Protein AF-A0A2V8RTP4-F1 (afdb_monomer_lite)

pLDDT: mean 78.24, std 16.27, range [27.94, 97.5]

Secondary structure (DSSP, 8-state):
--HHHHHHHHHHHHHHHH-----PPP--EEEEEESS--HHHHHHHHHHHHHHTTT-TTPEEEEEEE--TT-THHHHHHHHHHHHHHHTT-GGGEEEEEPPP-SS-EEEEEEE-TTPPPS-TTPEEE-PPPP-TTS----S---TT----S--HHHHHHHHHTSTT-----------

Sequence (176 aa):
MNLPRIYLIAILLLAFGVGAPGQEPPKAVLVDEFGRIPCEDLLARLDVFVQGFGTFPNDQAIVVTFPEDRDPTAKSRTKFVLSRFESAQIEDRLKLYLGKPNGSLETQFWRLPPGANFPNAEATQWYEPKLDLRKPFVFGYEDENQICPIFVPRKFGELIMNNPGSKAHFVRTSRR

Radius of gyration: 24.32 Å; chains: 1; bounding box: 66×35×83 Å

Structure (mmCIF, N/CA/C/O backbone):
data_AF-A0A2V8RTP4-F1
#
_entry.id   AF-A0A2V8RTP4-F1
#
loop_
_atom_site.group_PDB
_atom_site.id
_atom_site.type_symbol
_atom_site.label_atom_id
_atom_site.label_alt_id
_atom_site.label_comp_id
_atom_site.label_asym_id
_atom_site.label_entity_id
_atom_site.label_seq_id
_atom_site.pdbx_PDB_ins_code
_atom_site.Cartn_x
_atom_site.Cartn_y
_atom_site.Cartn_z
_atom_site.occupancy
_atom_site.B_iso_or_equiv
_atom_site.auth_seq_id
_atom_site.auth_comp_id
_atom_site.auth_asym_id
_atom_site.auth_atom_id
_atom_site.pdbx_PDB_model_num
ATOM 1 N N . MET A 1 1 ? -47.829 -3.556 46.357 1.00 55.28 1 MET A N 1
ATOM 2 C CA . MET A 1 1 ? -46.802 -2.839 45.566 1.00 55.28 1 MET A CA 1
ATOM 3 C C . MET A 1 1 ? -45.437 -3.384 45.948 1.00 55.28 1 MET A C 1
ATOM 5 O O . MET A 1 1 ? -45.026 -3.220 47.087 1.00 55.28 1 MET A O 1
ATOM 9 N N . ASN A 1 2 ? -44.757 -4.075 45.032 1.00 64.88 2 ASN A N 1
ATOM 10 C CA . ASN A 1 2 ? -43.463 -4.715 45.300 1.00 64.88 2 ASN A CA 1
ATOM 11 C C . ASN A 1 2 ? -42.308 -3.712 45.152 1.00 64.88 2 ASN A C 1
ATOM 13 O O . ASN A 1 2 ? -41.372 -3.947 44.392 1.00 64.88 2 ASN A O 1
ATOM 17 N N . LEU A 1 3 ? -42.387 -2.597 45.890 1.00 71.31 3 LEU A N 1
ATOM 18 C CA . LEU A 1 3 ? -41.330 -1.587 46.002 1.00 71.31 3 LEU A CA 1
ATOM 19 C C . LEU A 1 3 ? -39.921 -2.198 46.155 1.00 71.31 3 LEU A C 1
ATOM 21 O O . LEU A 1 3 ? -39.042 -1.814 45.387 1.00 71.31 3 LEU A O 1
ATOM 25 N N . PRO A 1 4 ? -39.685 -3.194 47.040 1.00 78.19 4 PRO A N 1
ATOM 26 C CA . PRO A 1 4 ? -38.338 -3.740 47.227 1.00 78.19 4 PRO A CA 1
ATOM 27 C C . PRO A 1 4 ? -37.784 -4.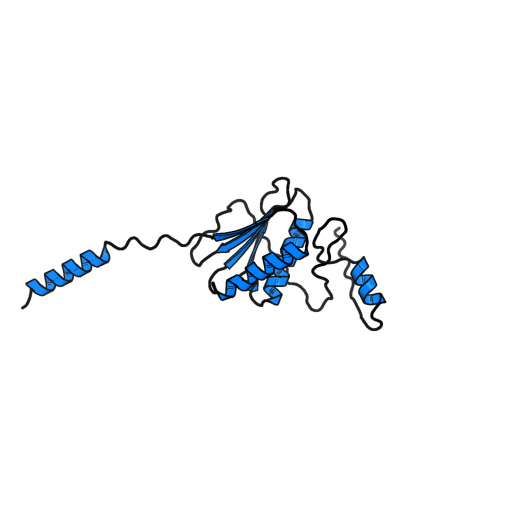454 45.986 1.00 78.19 4 PRO A C 1
ATOM 29 O O . PRO A 1 4 ? -36.577 -4.435 45.765 1.00 78.19 4 PRO A O 1
ATOM 32 N N . ARG A 1 5 ? -38.640 -5.034 45.129 1.00 77.56 5 ARG A N 1
ATOM 33 C CA . ARG A 1 5 ? -38.198 -5.667 43.872 1.00 77.56 5 ARG A CA 1
ATOM 34 C C . ARG A 1 5 ? -37.740 -4.642 42.838 1.00 77.56 5 ARG A C 1
ATOM 36 O O . ARG A 1 5 ? -36.801 -4.916 42.102 1.00 77.56 5 ARG A O 1
ATOM 43 N N . ILE A 1 6 ? -38.380 -3.474 42.792 1.00 82.75 6 ILE A N 1
ATOM 44 C CA . ILE A 1 6 ? -38.046 -2.414 41.831 1.00 82.75 6 ILE A CA 1
ATOM 45 C C . ILE A 1 6 ? -36.665 -1.828 42.150 1.00 82.75 6 ILE A C 1
ATOM 47 O O . ILE A 1 6 ? -35.846 -1.673 41.248 1.00 82.75 6 ILE A O 1
ATOM 51 N N . TYR A 1 7 ? -36.370 -1.592 43.433 1.00 85.69 7 TYR A N 1
ATOM 52 C CA . TYR A 1 7 ? -35.048 -1.126 43.861 1.00 85.69 7 TYR A CA 1
ATOM 53 C C . TYR A 1 7 ? -33.941 -2.137 43.548 1.00 85.69 7 TYR A C 1
ATOM 55 O O . TYR A 1 7 ? -32.876 -1.750 43.079 1.00 85.69 7 TYR A O 1
ATOM 63 N N . LEU A 1 8 ? -34.207 -3.431 43.736 1.00 85.12 8 LEU A N 1
ATOM 64 C CA . LEU A 1 8 ? -33.253 -4.497 43.424 1.00 85.12 8 LEU A CA 1
ATOM 65 C C . LEU A 1 8 ? -32.912 -4.552 41.930 1.00 85.12 8 LEU A C 1
ATOM 67 O O . LEU A 1 8 ? -31.743 -4.665 41.575 1.00 85.12 8 LEU A O 1
ATOM 71 N N . ILE A 1 9 ? -33.913 -4.409 41.058 1.00 84.50 9 ILE A N 1
ATOM 72 C CA . ILE A 1 9 ? -33.714 -4.369 39.602 1.00 84.50 9 ILE A CA 1
ATOM 73 C C . ILE A 1 9 ? -32.937 -3.109 39.193 1.00 84.50 9 ILE A C 1
ATOM 75 O O . ILE A 1 9 ? -32.024 -3.194 38.376 1.00 84.50 9 ILE A O 1
ATOM 79 N N . ALA A 1 10 ? -33.248 -1.952 39.785 1.00 83.81 10 ALA A N 1
ATOM 80 C CA . ALA A 1 10 ? -32.553 -0.699 39.492 1.00 83.81 10 ALA A CA 1
ATOM 81 C C . ALA A 1 10 ? -31.072 -0.737 39.908 1.00 83.81 10 ALA A C 1
ATOM 83 O O . ALA A 1 10 ? -30.211 -0.297 39.150 1.00 83.81 10 ALA A O 1
ATOM 84 N N . ILE A 1 11 ? -30.766 -1.312 41.077 1.00 82.88 11 ILE A N 1
ATOM 85 C CA . ILE A 1 11 ? -29.387 -1.508 41.549 1.00 82.88 11 ILE A CA 1
ATOM 86 C C . ILE A 1 11 ? -28.634 -2.467 40.623 1.00 82.88 11 ILE A C 1
ATOM 88 O O . ILE A 1 11 ? -27.483 -2.205 40.278 1.00 82.88 11 ILE A O 1
ATOM 92 N N . LEU A 1 12 ? -29.287 -3.543 40.173 1.00 79.94 12 LEU A N 1
ATOM 93 C CA . LEU A 1 12 ? -28.685 -4.494 39.241 1.00 79.94 12 LEU A CA 1
ATOM 94 C C . LEU A 1 12 ? -28.348 -3.819 37.900 1.00 79.94 12 LEU A C 1
ATOM 96 O O . LEU A 1 12 ? -27.240 -3.967 37.398 1.00 79.94 12 LEU A O 1
ATOM 100 N N . LEU A 1 13 ? -29.267 -3.022 37.348 1.00 79.94 13 LEU A N 1
ATOM 101 C CA . LEU A 1 13 ? -29.053 -2.290 36.094 1.00 79.94 13 LEU A CA 1
ATOM 102 C C . LEU A 1 13 ? -27.942 -1.236 36.207 1.00 79.94 13 LEU A C 1
ATOM 104 O O . LEU A 1 13 ? -27.147 -1.088 35.282 1.00 79.94 13 LEU A O 1
ATOM 108 N N . LEU A 1 14 ? -27.838 -0.547 37.347 1.00 76.94 14 LEU A N 1
ATOM 109 C CA . LEU A 1 14 ? -26.731 0.373 37.627 1.00 76.94 14 LEU A CA 1
ATOM 110 C C . LEU A 1 14 ? -25.385 -0.360 37.728 1.00 76.94 14 LEU A C 1
ATOM 112 O O . LEU A 1 14 ? -24.390 0.122 37.194 1.00 76.94 14 LEU A O 1
ATOM 116 N N . ALA A 1 15 ? -25.349 -1.544 38.343 1.00 71.19 15 ALA A N 1
ATOM 117 C CA . ALA A 1 15 ? -24.132 -2.349 38.439 1.00 71.19 15 ALA A CA 1
ATOM 118 C C . ALA A 1 15 ? -23.656 -2.871 37.069 1.00 71.19 15 ALA A C 1
ATOM 120 O O . ALA A 1 15 ? -22.454 -2.901 36.811 1.00 71.19 15 ALA A O 1
ATOM 121 N N . PHE A 1 16 ? -24.580 -3.219 36.166 1.00 66.19 16 PHE A N 1
ATOM 122 C CA . PHE A 1 16 ? -24.244 -3.630 34.796 1.00 66.19 16 PHE A CA 1
ATOM 123 C C . PHE A 1 16 ? -23.929 -2.452 33.855 1.00 66.19 16 PHE A C 1
ATOM 125 O O . PHE A 1 16 ? -23.196 -2.637 32.888 1.00 66.19 16 PHE A O 1
ATOM 132 N N . GLY A 1 17 ? -24.440 -1.246 34.129 1.00 62.22 17 GLY A N 1
ATOM 133 C CA . GLY A 1 17 ? -24.231 -0.064 33.282 1.00 62.22 17 GLY A CA 1
ATOM 134 C C . GLY A 1 17 ? -22.905 0.677 33.500 1.00 62.22 17 GLY A C 1
ATOM 135 O O . GLY A 1 17 ? -22.464 1.393 32.607 1.00 62.22 17 GLY A O 1
ATOM 136 N N . VAL A 1 18 ? -22.263 0.519 34.664 1.00 64.69 18 VAL A N 1
ATOM 137 C CA . VAL A 1 18 ? -21.077 1.317 35.055 1.00 64.69 18 VAL A CA 1
ATOM 138 C C . VAL A 1 18 ? -19.755 0.547 34.890 1.00 64.69 18 VAL A C 1
ATOM 140 O O . VAL A 1 18 ? -18.683 1.143 34.910 1.00 64.69 18 VAL A O 1
ATOM 143 N N . GLY A 1 19 ? -19.809 -0.775 34.701 1.00 53.41 19 GLY A N 1
ATOM 144 C CA . GLY A 1 19 ? -18.640 -1.656 34.824 1.00 53.41 19 GLY A CA 1
ATOM 145 C C . GLY A 1 19 ? -18.079 -2.262 33.538 1.00 53.41 19 GLY A C 1
ATOM 146 O O . GLY A 1 19 ? -17.167 -3.075 33.637 1.00 53.41 19 GLY A O 1
ATOM 147 N N . ALA A 1 20 ? -18.592 -1.929 32.352 1.00 59.47 20 ALA A N 1
ATOM 148 C CA . ALA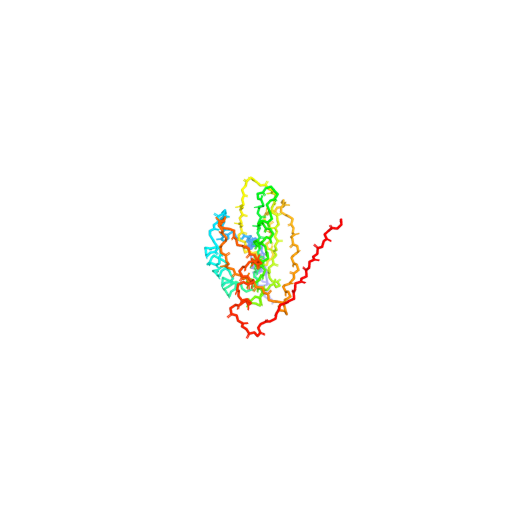 A 1 20 ? -17.981 -2.396 31.109 1.00 59.47 20 ALA A CA 1
ATOM 149 C C . ALA A 1 20 ? -16.847 -1.430 30.722 1.00 59.47 20 ALA A C 1
ATOM 151 O O . ALA A 1 20 ? -17.152 -0.342 30.225 1.00 59.47 20 ALA A O 1
ATOM 152 N N . PRO A 1 21 ? -15.553 -1.763 30.921 1.00 56.84 21 PRO A N 1
ATOM 153 C CA . PRO A 1 21 ? -14.506 -1.058 30.200 1.00 56.84 21 PRO A CA 1
ATOM 154 C C . PRO A 1 21 ? -14.837 -1.214 28.716 1.00 56.84 21 PRO A C 1
ATOM 156 O O . PRO A 1 21 ? -14.872 -2.330 28.193 1.00 56.84 21 PRO A O 1
ATOM 159 N N . GLY A 1 22 ? -15.186 -0.099 28.070 1.00 61.84 22 GLY A N 1
ATOM 160 C CA . GLY A 1 22 ? -15.397 -0.061 26.631 1.00 61.84 22 GLY A CA 1
ATOM 161 C C . GLY A 1 22 ? -14.206 -0.737 25.968 1.00 61.84 22 GLY A C 1
ATOM 162 O O . GLY A 1 22 ? -13.066 -0.468 26.351 1.00 61.84 22 GLY A O 1
ATOM 163 N N . GLN A 1 23 ? -14.489 -1.676 25.061 1.00 68.38 23 GLN A N 1
ATOM 164 C CA . GLN A 1 23 ? -13.473 -2.424 24.324 1.00 68.38 23 GLN A CA 1
ATOM 165 C C . GLN A 1 23 ? -12.351 -1.475 23.894 1.00 68.38 23 GLN A C 1
ATOM 167 O O . GLN A 1 23 ? -12.642 -0.379 23.406 1.00 68.38 23 GLN A O 1
ATOM 172 N N . GLU A 1 24 ? -11.091 -1.876 24.108 1.00 73.75 24 GLU A N 1
ATOM 173 C CA . GLU A 1 24 ? -9.956 -1.086 23.630 1.00 73.75 24 GLU A CA 1
ATOM 174 C C . GLU A 1 24 ? -10.204 -0.697 22.168 1.00 73.75 24 GLU A C 1
ATOM 176 O O . GLU A 1 24 ? -10.612 -1.557 21.377 1.00 73.75 24 GLU A O 1
ATOM 181 N N . PRO A 1 25 ? -9.997 0.583 21.803 1.00 80.06 25 PRO A N 1
ATOM 182 C CA . PRO A 1 25 ? -10.254 1.017 20.447 1.00 80.06 25 PRO A CA 1
ATOM 183 C C . PRO A 1 25 ? -9.417 0.160 19.493 1.00 80.06 25 PRO A C 1
ATOM 185 O O . PRO A 1 25 ? -8.257 -0.145 19.804 1.00 80.06 25 PRO A O 1
ATOM 188 N N . PRO A 1 26 ? -9.984 -0.245 18.347 1.00 89.31 26 PRO A N 1
ATOM 189 C CA . PRO A 1 26 ? -9.257 -1.049 17.386 1.00 89.31 26 PRO A CA 1
ATOM 190 C C . PRO A 1 26 ? -7.973 -0.327 16.974 1.00 89.31 26 PRO A C 1
ATOM 192 O O . PRO A 1 26 ? -7.947 0.890 16.782 1.00 89.31 26 PRO A O 1
ATOM 195 N N . LYS A 1 27 ? -6.889 -1.091 16.859 1.00 92.50 27 LYS A N 1
ATOM 196 C CA . LYS A 1 27 ? -5.561 -0.580 16.510 1.00 92.50 27 LYS A CA 1
ATOM 197 C C . LYS A 1 27 ? -5.216 -1.014 15.090 1.00 92.50 27 LYS A C 1
ATOM 199 O O . LYS A 1 27 ? -5.616 -2.093 14.652 1.00 92.50 27 LYS A O 1
ATOM 204 N N . ALA A 1 28 ? -4.476 -0.169 14.377 1.00 94.75 28 ALA A N 1
ATOM 205 C CA . ALA A 1 28 ? -3.889 -0.554 13.101 1.00 94.75 28 ALA A CA 1
ATOM 206 C C . ALA A 1 28 ? -2.931 -1.737 13.306 1.00 94.75 28 ALA A C 1
ATOM 208 O O . ALA A 1 28 ? -2.208 -1.790 14.302 1.00 94.75 28 ALA A O 1
ATOM 209 N N . VAL A 1 29 ? -2.921 -2.671 12.359 1.00 95.31 29 VAL A N 1
ATOM 210 C CA . VAL A 1 29 ? -2.096 -3.881 12.411 1.00 95.31 29 VAL A CA 1
ATOM 211 C C . VAL A 1 29 ? -1.058 -3.812 11.301 1.00 95.31 29 VAL A C 1
ATOM 213 O O . VAL A 1 29 ? -1.430 -3.778 10.127 1.00 95.31 29 VAL A O 1
ATOM 216 N N . LEU A 1 30 ? 0.227 -3.802 11.663 1.00 96.12 30 LEU A N 1
ATOM 217 C CA . LEU A 1 30 ? 1.317 -4.003 10.707 1.00 96.12 30 LEU A CA 1
ATOM 218 C C . LEU A 1 30 ? 1.304 -5.475 10.292 1.00 96.12 30 LEU A C 1
ATOM 220 O O . LEU A 1 30 ? 1.480 -6.359 11.128 1.00 96.12 30 LEU A O 1
ATOM 224 N N . VAL A 1 31 ? 1.022 -5.725 9.020 1.00 96.38 31 VAL A N 1
ATOM 225 C CA . VAL A 1 31 ? 0.960 -7.070 8.443 1.00 96.38 31 VAL A CA 1
ATOM 226 C C . VAL A 1 31 ? 2.330 -7.494 7.939 1.00 96.38 31 VAL A C 1
ATOM 228 O O . VAL A 1 31 ? 2.714 -8.642 8.135 1.00 96.38 31 VAL A O 1
ATOM 231 N N . ASP A 1 32 ? 3.052 -6.580 7.294 1.00 96.38 32 ASP A N 1
ATOM 232 C CA . ASP A 1 32 ? 4.362 -6.866 6.718 1.00 96.38 32 ASP A CA 1
ATOM 233 C C . ASP A 1 32 ? 5.205 -5.592 6.586 1.00 96.38 32 ASP A C 1
ATOM 235 O O . ASP A 1 32 ? 4.664 -4.495 6.416 1.00 96.38 32 ASP A O 1
ATOM 239 N N . GLU A 1 33 ? 6.524 -5.755 6.637 1.00 95.25 33 GLU A N 1
ATOM 240 C CA . GLU A 1 33 ? 7.523 -4.711 6.429 1.00 95.25 33 GLU A CA 1
ATOM 241 C C . GLU A 1 33 ? 8.731 -5.286 5.687 1.00 95.25 33 GLU A C 1
ATOM 243 O O . GLU A 1 33 ? 9.284 -6.322 6.061 1.00 95.25 33 GLU A O 1
ATOM 248 N N . PHE A 1 34 ? 9.142 -4.615 4.613 1.00 93.31 34 PHE A N 1
ATOM 249 C CA . PHE A 1 34 ? 10.262 -5.063 3.796 1.00 93.31 34 PHE A CA 1
ATOM 250 C C . PHE A 1 34 ? 10.918 -3.921 3.022 1.00 93.31 34 PHE A C 1
ATOM 252 O O . PHE A 1 34 ? 10.285 -2.927 2.664 1.00 93.31 34 PHE A O 1
ATOM 259 N N . GLY A 1 35 ? 12.203 -4.103 2.721 1.00 90.19 35 GLY A N 1
ATOM 260 C CA . GLY A 1 35 ? 13.010 -3.157 1.960 1.00 90.19 35 GLY A CA 1
ATOM 261 C C . GLY A 1 35 ? 12.921 -3.343 0.436 1.00 90.19 35 GLY A C 1
ATOM 262 O O . GLY A 1 35 ? 11.851 -3.545 -0.165 1.00 90.19 35 GLY A O 1
ATOM 263 N N . ARG A 1 36 ? 14.091 -3.320 -0.211 1.00 86.12 36 ARG A N 1
ATOM 264 C CA . ARG A 1 36 ? 14.259 -3.763 -1.600 1.00 86.12 36 ARG A CA 1
ATOM 265 C C . ARG A 1 36 ? 14.193 -5.296 -1.632 1.00 86.12 36 ARG A C 1
ATOM 267 O O . ARG A 1 36 ? 14.978 -5.967 -0.972 1.00 86.12 36 ARG A O 1
ATOM 274 N N . ILE A 1 37 ? 13.220 -5.822 -2.369 1.00 86.06 37 ILE A N 1
ATOM 275 C CA . ILE A 1 37 ? 12.970 -7.256 -2.553 1.00 86.06 37 ILE A CA 1
ATOM 276 C C . ILE A 1 37 ? 12.734 -7.529 -4.043 1.00 86.06 37 ILE A C 1
ATOM 278 O O . ILE A 1 37 ? 12.274 -6.605 -4.730 1.00 86.06 37 ILE A O 1
ATOM 282 N N . PRO A 1 38 ? 13.004 -8.755 -4.527 1.00 82.50 38 PRO A N 1
ATOM 283 C CA . PRO A 1 38 ? 12.702 -9.159 -5.896 1.00 82.50 38 PRO A CA 1
ATOM 284 C C . PRO A 1 38 ? 11.225 -8.987 -6.246 1.00 82.50 38 PRO A C 1
ATOM 286 O O . PRO A 1 38 ? 10.345 -8.966 -5.376 1.00 82.50 38 PRO A O 1
ATOM 289 N N . CYS A 1 39 ? 10.935 -8.892 -7.543 1.00 77.69 39 CYS A N 1
ATOM 290 C CA . CYS A 1 39 ? 9.571 -8.620 -7.985 1.00 77.69 39 CYS A CA 1
ATOM 291 C C . CYS A 1 39 ? 8.595 -9.766 -7.679 1.00 77.69 39 CYS A C 1
ATOM 293 O O . CYS A 1 39 ? 7.441 -9.523 -7.319 1.00 77.69 39 CYS A O 1
ATOM 295 N N . GLU A 1 40 ? 9.072 -11.007 -7.764 1.00 81.00 40 GLU A N 1
ATOM 296 C CA . GLU A 1 40 ? 8.302 -12.208 -7.424 1.00 81.00 40 GLU A CA 1
ATOM 297 C C . GLU A 1 40 ? 7.915 -12.233 -5.938 1.00 81.00 40 GLU A C 1
ATOM 299 O O . GLU A 1 40 ? 6.762 -12.508 -5.603 1.00 81.00 40 GLU A O 1
ATOM 304 N N . ASP A 1 41 ? 8.832 -11.838 -5.053 1.00 87.38 41 ASP A N 1
ATOM 305 C CA . ASP A 1 41 ? 8.573 -11.748 -3.613 1.00 87.38 41 ASP A CA 1
ATOM 306 C C . ASP A 1 41 ? 7.556 -10.650 -3.292 1.00 87.38 41 ASP A C 1
ATOM 308 O O . ASP A 1 41 ? 6.670 -10.841 -2.456 1.00 87.38 41 ASP A O 1
ATOM 312 N N . LEU A 1 42 ? 7.652 -9.498 -3.968 1.00 86.25 42 LEU A N 1
ATOM 313 C CA . LEU A 1 42 ? 6.666 -8.428 -3.820 1.00 86.25 42 LEU A CA 1
ATOM 314 C C . LEU A 1 42 ? 5.272 -8.905 -4.241 1.00 86.25 42 LEU A C 1
ATOM 316 O O . LEU A 1 42 ? 4.301 -8.634 -3.536 1.00 86.25 42 LEU A O 1
ATOM 320 N N . LEU A 1 43 ? 5.176 -9.615 -5.369 1.00 84.75 43 LEU A N 1
ATOM 321 C CA . LEU A 1 43 ? 3.930 -10.209 -5.854 1.00 84.75 43 LEU A CA 1
ATOM 322 C C . LEU A 1 43 ? 3.353 -11.206 -4.852 1.00 84.75 43 LEU A C 1
ATOM 324 O O . LEU A 1 43 ? 2.185 -11.096 -4.492 1.00 84.75 43 LEU A O 1
ATOM 328 N N . ALA A 1 44 ? 4.173 -12.133 -4.359 1.00 89.31 44 ALA A N 1
ATOM 329 C CA . ALA A 1 44 ? 3.739 -13.137 -3.397 1.00 89.31 44 ALA A CA 1
ATOM 330 C C . ALA A 1 44 ? 3.217 -12.497 -2.099 1.00 89.31 44 ALA A C 1
ATOM 332 O O . ALA A 1 44 ? 2.145 -12.857 -1.610 1.00 89.31 44 ALA A O 1
ATOM 333 N N . ARG A 1 45 ? 3.930 -11.499 -1.562 1.00 93.00 45 ARG A N 1
ATOM 334 C CA . ARG A 1 45 ? 3.511 -10.765 -0.354 1.00 93.00 45 ARG A CA 1
ATOM 335 C C . ARG A 1 45 ? 2.219 -9.985 -0.578 1.00 93.00 45 ARG A C 1
ATOM 337 O O . ARG A 1 45 ? 1.337 -9.989 0.279 1.00 93.00 45 ARG A O 1
ATOM 344 N N . LEU A 1 46 ? 2.089 -9.333 -1.732 1.00 91.75 46 LEU A N 1
ATOM 345 C CA . LEU A 1 46 ? 0.894 -8.575 -2.089 1.00 91.75 46 LEU A CA 1
ATOM 346 C C . LEU A 1 46 ? -0.324 -9.489 -2.280 1.00 91.75 46 LEU A C 1
ATOM 348 O O . LEU A 1 46 ? -1.418 -9.134 -1.848 1.00 91.75 46 LEU A O 1
ATOM 352 N N . ASP A 1 47 ? -0.137 -10.675 -2.857 1.00 92.00 47 ASP A N 1
ATOM 353 C CA . ASP A 1 47 ? -1.182 -11.690 -3.009 1.00 92.00 47 ASP A CA 1
ATOM 354 C C . ASP A 1 47 ? -1.710 -12.160 -1.657 1.00 92.00 47 ASP A C 1
ATOM 356 O O . ASP A 1 47 ? -2.923 -12.159 -1.437 1.00 92.00 47 ASP A O 1
ATOM 360 N N . VAL A 1 48 ? -0.809 -12.493 -0.730 1.00 94.19 48 VAL A N 1
ATOM 361 C CA . VAL A 1 48 ? -1.176 -12.871 0.642 1.00 94.19 48 VAL A CA 1
ATOM 362 C C . VAL A 1 48 ? -1.910 -11.724 1.338 1.00 94.19 48 VAL A C 1
ATOM 364 O O . VAL A 1 48 ? -2.944 -11.940 1.976 1.00 94.19 48 VAL A O 1
ATOM 367 N N . PHE A 1 49 ? -1.421 -10.492 1.182 1.00 96.00 49 PHE A N 1
ATOM 368 C CA . PHE A 1 49 ? -2.040 -9.318 1.787 1.00 96.00 49 PHE A CA 1
ATOM 369 C C . PHE A 1 49 ? -3.461 -9.075 1.258 1.00 96.00 49 PHE A C 1
ATOM 371 O O . PHE A 1 49 ? -4.388 -8.905 2.048 1.00 96.00 49 PHE A O 1
ATOM 378 N N . VAL A 1 50 ? -3.656 -9.131 -0.063 1.00 95.19 50 VAL A N 1
ATOM 379 C CA . VAL A 1 50 ? -4.964 -8.976 -0.719 1.00 95.19 50 VAL A CA 1
ATOM 380 C C . VAL A 1 50 ? -5.933 -10.091 -0.313 1.00 95.19 50 VAL A C 1
ATOM 382 O O . VAL A 1 50 ? -7.083 -9.808 0.021 1.00 95.19 50 VAL A O 1
ATOM 385 N N . GLN A 1 51 ? -5.476 -11.346 -0.267 1.00 93.38 51 GLN A N 1
ATOM 386 C CA . GLN A 1 51 ? -6.301 -12.484 0.162 1.00 93.38 51 GLN A CA 1
ATOM 387 C C . GLN A 1 51 ? -6.781 -12.349 1.615 1.00 93.38 51 GLN A C 1
ATOM 389 O O . GLN A 1 51 ? -7.913 -12.727 1.928 1.00 93.38 51 GLN A O 1
ATOM 394 N N . GLY A 1 52 ? -5.972 -11.747 2.494 1.00 93.50 52 GLY A N 1
ATOM 395 C CA . GLY A 1 52 ? -6.334 -11.504 3.894 1.00 93.50 52 GLY A CA 1
ATOM 396 C C . GLY A 1 52 ? -7.621 -10.688 4.075 1.00 93.50 52 GLY A C 1
ATOM 397 O O . GLY A 1 52 ? -8.322 -10.843 5.078 1.00 93.50 52 GLY A O 1
ATOM 398 N N . PHE A 1 53 ? -7.999 -9.872 3.090 1.00 95.06 53 PHE A N 1
ATOM 399 C CA . PHE A 1 53 ? -9.212 -9.055 3.142 1.00 95.06 53 PHE A CA 1
ATOM 400 C C . PHE A 1 53 ? -10.517 -9.828 2.913 1.00 95.06 53 PHE A C 1
ATOM 402 O O . PHE A 1 53 ? -11.588 -9.257 3.138 1.00 95.06 53 PHE A O 1
ATOM 409 N N . GLY A 1 54 ? -10.443 -11.112 2.540 1.00 92.00 54 GLY A N 1
ATOM 410 C CA . GLY A 1 54 ? -11.579 -12.033 2.623 1.00 92.00 54 GLY A CA 1
ATOM 411 C C . GLY A 1 54 ? -11.956 -12.359 4.073 1.00 92.00 54 GLY A C 1
ATOM 412 O O . GLY A 1 54 ? -13.136 -12.417 4.408 1.00 92.00 54 GLY A O 1
ATOM 413 N N . THR A 1 55 ? -10.961 -12.492 4.956 1.00 94.50 55 THR A N 1
ATOM 414 C CA . THR A 1 55 ? -11.162 -12.743 6.396 1.00 94.50 55 THR A CA 1
ATOM 415 C C . THR A 1 55 ? -11.560 -11.475 7.150 1.00 94.50 55 THR A C 1
ATOM 417 O O . THR A 1 55 ? -12.319 -11.533 8.115 1.00 94.50 55 THR A O 1
ATOM 420 N N . PHE A 1 56 ? -11.066 -10.317 6.707 1.00 94.38 56 PHE A N 1
ATOM 421 C CA . PHE A 1 56 ? -11.313 -9.024 7.346 1.00 94.38 56 PHE A CA 1
ATOM 422 C C . PHE A 1 56 ? -12.051 -8.080 6.389 1.00 94.38 56 PHE A C 1
ATOM 424 O O . PHE A 1 56 ? -11.428 -7.163 5.862 1.00 94.38 56 PHE A O 1
ATOM 431 N N . PRO A 1 57 ? -13.355 -8.277 6.117 1.00 92.75 57 PRO A N 1
ATOM 432 C CA . PRO A 1 57 ? -14.069 -7.598 5.028 1.00 92.75 57 PRO A CA 1
ATOM 433 C C . PRO A 1 57 ? -14.302 -6.095 5.241 1.00 92.75 57 PRO A C 1
ATOM 435 O O . PRO A 1 57 ? -14.518 -5.375 4.272 1.00 92.75 57 PRO A O 1
ATOM 438 N N . ASN A 1 58 ? -14.226 -5.607 6.482 1.00 94.25 58 ASN A N 1
ATOM 439 C CA . ASN A 1 58 ? -14.475 -4.197 6.808 1.00 94.25 58 ASN A CA 1
ATOM 440 C C . ASN A 1 58 ? -13.196 -3.368 6.958 1.00 94.25 58 ASN A C 1
ATOM 442 O O . ASN A 1 58 ? -13.262 -2.156 7.157 1.00 94.25 58 ASN A O 1
ATOM 446 N N . ASP A 1 59 ? -12.034 -4.006 6.874 1.00 96.25 59 ASP A N 1
ATOM 447 C CA . ASP A 1 59 ? -10.769 -3.331 7.110 1.00 96.25 59 ASP A CA 1
ATOM 448 C C . ASP A 1 59 ? -10.303 -2.591 5.856 1.00 96.25 59 ASP A C 1
ATOM 450 O O . ASP A 1 59 ? -10.554 -3.020 4.725 1.00 96.25 59 ASP A O 1
ATOM 454 N N . GLN A 1 60 ? -9.588 -1.489 6.050 1.00 96.81 60 GLN A N 1
ATOM 455 C CA . GLN A 1 60 ? -8.895 -0.794 4.973 1.00 96.81 60 GLN A CA 1
ATOM 456 C C . GLN A 1 60 ? -7.468 -1.325 4.837 1.00 96.81 60 GLN A C 1
ATOM 458 O O . GLN A 1 60 ? -6.806 -1.639 5.829 1.00 96.81 60 GLN A O 1
ATOM 463 N N . ALA A 1 61 ? -6.993 -1.399 3.601 1.00 97.00 61 ALA A N 1
ATOM 464 C CA . ALA A 1 61 ? -5.596 -1.627 3.291 1.00 97.00 61 ALA A CA 1
ATOM 465 C C . ALA A 1 61 ? -4.871 -0.289 3.268 1.00 97.00 61 ALA A C 1
ATOM 467 O O . ALA A 1 61 ? -5.256 0.623 2.537 1.00 97.00 61 ALA A O 1
ATOM 468 N N . ILE A 1 62 ? -3.802 -0.173 4.041 1.00 96.50 62 ILE A N 1
ATOM 469 C CA . ILE A 1 62 ? -2.883 0.950 3.954 1.00 96.50 62 ILE A CA 1
ATOM 470 C C . ILE A 1 62 ? -1.535 0.415 3.498 1.00 96.50 62 ILE A C 1
ATOM 472 O O . ILE A 1 62 ? -0.985 -0.499 4.106 1.00 96.50 62 ILE A O 1
ATOM 476 N N . VAL A 1 63 ? -0.995 0.991 2.429 1.00 95.62 63 VAL A N 1
ATOM 477 C CA . VAL A 1 63 ? 0.364 0.692 1.979 1.00 95.62 63 VAL A CA 1
ATOM 478 C C . VAL A 1 63 ? 1.186 1.960 2.032 1.00 95.62 63 VAL A C 1
ATOM 480 O O . VAL A 1 63 ? 0.839 2.960 1.404 1.00 95.62 63 VAL A O 1
ATOM 483 N N . VAL A 1 64 ? 2.274 1.907 2.793 1.00 94.75 64 VAL A N 1
ATOM 484 C CA . VAL A 1 64 ? 3.228 3.006 2.928 1.00 94.75 64 VAL A CA 1
ATOM 485 C C . VAL A 1 64 ? 4.477 2.628 2.167 1.00 94.75 64 VAL A C 1
ATOM 487 O O . VAL A 1 64 ? 5.041 1.567 2.416 1.00 94.75 64 VAL A O 1
ATOM 490 N N . THR A 1 65 ? 4.923 3.485 1.258 1.00 92.31 65 THR A N 1
ATOM 491 C CA . THR A 1 65 ? 6.209 3.322 0.581 1.00 92.31 65 THR A CA 1
ATOM 492 C C . THR A 1 65 ? 7.126 4.467 0.979 1.00 92.31 65 THR A C 1
ATOM 494 O O . THR A 1 65 ? 6.798 5.635 0.771 1.00 92.31 65 THR A O 1
ATOM 497 N N . PHE A 1 66 ? 8.270 4.132 1.562 1.00 91.25 66 PHE A N 1
ATOM 498 C CA . PHE A 1 66 ? 9.321 5.078 1.909 1.00 91.25 66 PHE A CA 1
ATOM 499 C C . PHE A 1 66 ? 10.306 5.112 0.741 1.00 91.25 66 PHE A C 1
ATOM 501 O O . PHE A 1 66 ? 10.892 4.078 0.419 1.00 91.25 66 PHE A O 1
ATOM 508 N N . PRO A 1 67 ? 10.424 6.240 0.027 1.00 87.69 67 PRO A N 1
ATOM 509 C CA . PRO A 1 67 ? 11.344 6.343 -1.091 1.00 87.69 67 PRO A CA 1
ATOM 510 C C . PRO A 1 67 ? 12.792 6.431 -0.604 1.00 87.69 67 PRO A C 1
ATOM 512 O O . PRO A 1 67 ? 13.100 7.140 0.350 1.00 87.69 67 PRO A O 1
ATOM 515 N N . GLU A 1 68 ? 13.701 5.810 -1.346 1.00 86.25 68 GLU A N 1
ATOM 516 C CA . GLU A 1 68 ? 15.101 6.228 -1.347 1.00 86.25 68 GLU A CA 1
ATOM 517 C C . GLU A 1 68 ? 15.154 7.606 -2.034 1.00 86.25 68 GLU A C 1
ATOM 519 O O . GLU A 1 68 ? 14.757 7.717 -3.185 1.00 86.25 68 GLU A O 1
ATOM 524 N N . ASP A 1 69 ? 15.527 8.680 -1.331 1.00 80.62 69 ASP A N 1
ATOM 525 C CA . ASP A 1 69 ? 15.559 10.083 -1.798 1.00 80.62 69 ASP A CA 1
ATOM 526 C C . ASP A 1 69 ? 14.730 10.427 -3.061 1.00 80.62 69 ASP A C 1
ATOM 528 O O . ASP A 1 69 ? 13.551 10.780 -2.983 1.00 80.62 69 ASP A O 1
ATOM 532 N N . ARG A 1 70 ? 15.364 10.373 -4.245 1.00 67.44 70 ARG A N 1
ATOM 533 C CA . ARG A 1 70 ? 14.802 10.747 -5.558 1.00 67.44 70 ARG A CA 1
ATOM 534 C C . ARG A 1 70 ? 14.414 9.537 -6.416 1.00 67.44 70 ARG A C 1
ATOM 536 O O . ARG A 1 70 ? 14.350 9.655 -7.640 1.00 67.44 70 ARG A O 1
ATOM 543 N N . ASP A 1 71 ? 14.166 8.391 -5.800 1.00 69.38 71 ASP A N 1
ATOM 544 C CA . ASP A 1 71 ? 13.935 7.131 -6.492 1.00 69.38 71 ASP A CA 1
ATOM 545 C C . ASP A 1 71 ? 12.512 7.064 -7.090 1.00 69.38 71 ASP A C 1
ATOM 547 O O . ASP A 1 71 ? 11.511 7.068 -6.358 1.00 69.38 71 ASP A O 1
ATOM 551 N N . PRO A 1 72 ? 12.367 6.983 -8.431 1.00 69.94 72 PRO A N 1
ATOM 552 C CA . PRO A 1 72 ? 11.069 6.765 -9.064 1.00 69.94 72 PRO A CA 1
ATOM 553 C C . PRO A 1 72 ? 10.443 5.407 -8.701 1.00 69.94 72 PRO A C 1
ATOM 555 O O . PRO A 1 72 ? 9.237 5.236 -8.890 1.00 69.94 72 PRO A O 1
ATOM 558 N N . THR A 1 73 ? 11.215 4.462 -8.158 1.00 74.12 73 THR A N 1
ATOM 559 C CA . THR A 1 73 ? 10.768 3.110 -7.793 1.00 74.12 73 THR A CA 1
ATOM 560 C C . THR A 1 73 ? 9.653 3.116 -6.758 1.00 74.12 73 THR A C 1
ATOM 562 O O . THR A 1 73 ? 8.746 2.290 -6.850 1.00 74.12 73 THR A O 1
ATOM 565 N N . ALA A 1 74 ? 9.635 4.082 -5.835 1.00 78.44 74 ALA A N 1
ATOM 566 C CA . ALA A 1 74 ? 8.553 4.196 -4.859 1.00 78.44 74 ALA A CA 1
ATOM 567 C C . ALA A 1 74 ? 7.189 4.404 -5.539 1.00 78.44 74 ALA A C 1
ATOM 569 O O . ALA A 1 74 ? 6.221 3.713 -5.229 1.00 78.44 74 ALA A O 1
ATOM 570 N N . LYS A 1 75 ? 7.137 5.285 -6.548 1.00 76.69 75 LYS A N 1
ATOM 571 C CA . LYS A 1 75 ? 5.935 5.492 -7.376 1.00 76.69 75 LYS A CA 1
ATOM 572 C C . LYS A 1 75 ? 5.634 4.285 -8.253 1.00 76.69 75 LYS A C 1
ATOM 574 O O . LYS A 1 75 ? 4.481 4.021 -8.587 1.00 76.69 75 LYS A O 1
ATOM 579 N N . SER A 1 76 ? 6.673 3.555 -8.659 1.00 76.25 76 SER A N 1
ATOM 580 C CA . SER A 1 76 ? 6.464 2.332 -9.420 1.00 76.25 76 SER A CA 1
ATOM 581 C C . SER A 1 76 ? 5.747 1.266 -8.590 1.00 76.25 76 SER A C 1
ATOM 583 O O . SER A 1 76 ? 4.783 0.649 -9.045 1.00 76.25 76 SER A O 1
ATOM 585 N N . ARG A 1 77 ? 6.169 1.127 -7.331 1.00 81.25 77 ARG A N 1
ATOM 586 C CA . ARG A 1 77 ? 5.603 0.197 -6.356 1.00 81.25 77 ARG A CA 1
ATOM 587 C C . ARG A 1 77 ? 4.156 0.559 -5.996 1.00 81.25 77 ARG A C 1
ATOM 589 O O . ARG A 1 77 ? 3.314 -0.333 -5.975 1.00 81.25 77 ARG A O 1
ATOM 596 N N . THR A 1 78 ? 3.818 1.841 -5.821 1.00 83.81 78 THR A N 1
ATOM 597 C CA . THR A 1 78 ? 2.429 2.262 -5.526 1.00 83.81 78 THR A CA 1
ATOM 598 C C . THR A 1 78 ? 1.443 1.900 -6.638 1.00 83.81 78 THR A C 1
ATOM 600 O O . THR A 1 78 ? 0.346 1.423 -6.351 1.00 83.81 78 THR A O 1
ATOM 603 N N . LYS A 1 79 ? 1.830 2.053 -7.911 1.00 80.00 79 LYS A N 1
ATOM 604 C CA . LYS A 1 79 ? 0.998 1.622 -9.053 1.00 80.00 79 LYS A CA 1
ATOM 605 C C . LYS A 1 79 ? 0.801 0.115 -9.100 1.00 80.00 79 LYS A C 1
ATOM 607 O O . LYS A 1 79 ? -0.272 -0.350 -9.467 1.00 80.00 79 LYS A O 1
ATOM 612 N N . PHE A 1 80 ? 1.839 -0.637 -8.752 1.00 80.38 80 PHE A N 1
ATOM 613 C CA . PHE A 1 80 ? 1.782 -2.092 -8.714 1.00 80.38 80 PHE A 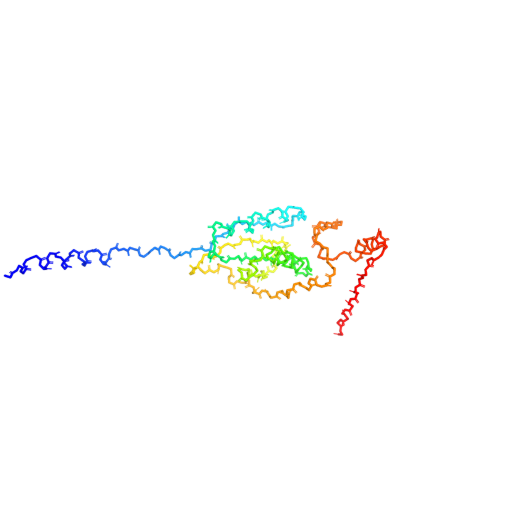CA 1
ATOM 614 C C . PHE A 1 80 ? 0.832 -2.601 -7.626 1.00 80.38 80 PHE A C 1
ATOM 616 O O . PHE A 1 80 ? 0.042 -3.512 -7.842 1.00 80.38 80 PHE A O 1
ATOM 623 N N . VAL A 1 81 ? 0.858 -1.950 -6.463 1.00 89.25 81 VAL A N 1
ATOM 624 C CA . VAL A 1 81 ? -0.094 -2.213 -5.382 1.00 89.25 81 VAL A CA 1
ATOM 625 C C . VAL A 1 81 ? -1.517 -1.912 -5.847 1.00 89.25 81 VAL A C 1
ATOM 627 O O . VAL A 1 81 ? -2.391 -2.765 -5.708 1.00 89.25 81 VAL A O 1
ATOM 630 N N . LEU A 1 82 ? -1.749 -0.740 -6.452 1.00 88.44 82 LEU A N 1
ATOM 631 C CA . LEU A 1 82 ? -3.067 -0.377 -6.976 1.00 88.44 82 LEU A CA 1
ATOM 632 C C . LEU A 1 82 ? -3.591 -1.419 -7.972 1.00 88.44 82 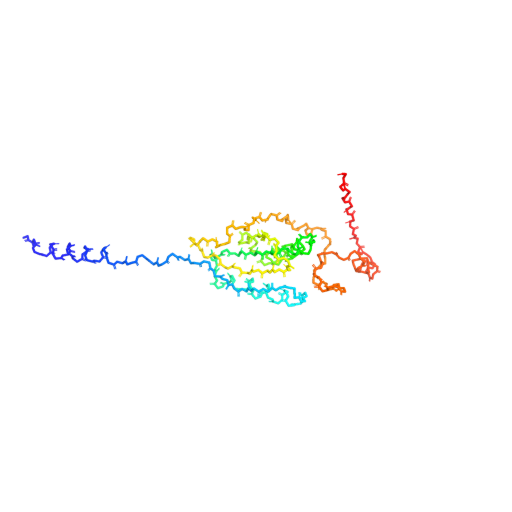LEU A C 1
ATOM 634 O O . LEU A 1 82 ? -4.720 -1.879 -7.826 1.00 88.44 82 LEU A O 1
ATOM 638 N N . SER A 1 83 ? -2.768 -1.837 -8.935 1.00 82.88 83 SER A N 1
ATOM 639 C CA . SER A 1 83 ? -3.193 -2.778 -9.975 1.00 82.88 83 SER A CA 1
ATOM 640 C C . SER A 1 83 ? -3.664 -4.114 -9.418 1.00 82.88 83 SER A C 1
ATOM 642 O O . SER A 1 83 ? -4.611 -4.715 -9.937 1.00 82.88 83 SER A O 1
ATOM 644 N N . ARG A 1 84 ? -3.032 -4.584 -8.339 1.00 86.06 84 ARG A N 1
ATOM 645 C CA . ARG A 1 84 ? -3.422 -5.841 -7.717 1.00 86.06 84 ARG A CA 1
ATOM 646 C C . ARG A 1 84 ? -4.749 -5.729 -6.982 1.00 86.06 84 ARG A C 1
ATOM 648 O O . ARG A 1 84 ? -5.570 -6.637 -7.094 1.00 86.06 84 ARG A O 1
ATOM 655 N N . PHE A 1 85 ? -4.972 -4.613 -6.292 1.00 91.25 85 PHE A N 1
ATOM 656 C CA . PHE A 1 85 ? -6.245 -4.319 -5.637 1.00 91.25 85 PHE A CA 1
ATOM 657 C C . PHE A 1 85 ? -7.385 -4.118 -6.647 1.00 91.25 85 PHE A C 1
ATOM 659 O O . PHE A 1 85 ? -8.477 -4.632 -6.417 1.00 91.25 85 PHE A O 1
ATOM 666 N N . GLU A 1 86 ? -7.126 -3.465 -7.786 1.00 87.56 86 GLU A N 1
ATOM 667 C CA . GLU A 1 86 ? -8.085 -3.348 -8.899 1.00 87.56 86 GLU A CA 1
ATOM 668 C C . GLU A 1 86 ? -8.411 -4.722 -9.500 1.00 87.56 86 GLU A C 1
ATOM 670 O O . GLU A 1 86 ? -9.573 -5.050 -9.730 1.00 87.56 86 GLU A O 1
ATOM 675 N N . SER A 1 87 ? -7.398 -5.571 -9.697 1.00 83.81 87 SER A N 1
ATOM 676 C CA . SER A 1 87 ? -7.591 -6.937 -10.207 1.00 83.81 87 SER A CA 1
ATOM 677 C C . SER A 1 87 ? -8.424 -7.803 -9.256 1.00 83.81 87 SER A C 1
ATOM 679 O O . SER A 1 87 ? -9.119 -8.714 -9.698 1.00 83.81 87 SER A O 1
ATOM 681 N N . ALA A 1 88 ? -8.352 -7.523 -7.954 1.00 88.50 88 ALA A N 1
ATOM 682 C CA . ALA A 1 88 ? -9.157 -8.167 -6.923 1.00 88.50 88 ALA A CA 1
ATOM 683 C C . ALA A 1 88 ? -10.506 -7.467 -6.666 1.00 88.50 88 ALA A C 1
ATOM 685 O O . ALA A 1 88 ? -11.267 -7.947 -5.830 1.00 88.50 88 ALA A O 1
ATOM 686 N N . GLN A 1 89 ? -10.810 -6.369 -7.373 1.00 90.38 89 GLN A N 1
ATOM 687 C CA . GLN A 1 89 ? -12.053 -5.592 -7.253 1.00 90.38 89 GLN A CA 1
ATOM 688 C C . GLN A 1 89 ? -12.323 -5.073 -5.829 1.00 90.38 89 GLN A C 1
ATOM 690 O O . GLN A 1 89 ? -13.461 -5.048 -5.358 1.00 90.38 89 GLN A O 1
ATOM 695 N N . ILE A 1 90 ? -11.258 -4.692 -5.118 1.00 93.38 90 ILE A N 1
ATOM 696 C CA . ILE A 1 90 ? -11.318 -4.167 -3.746 1.00 93.38 90 ILE A CA 1
ATOM 697 C C . ILE A 1 90 ? -10.520 -2.866 -3.591 1.00 93.38 90 ILE A C 1
ATOM 699 O O . ILE A 1 90 ? -10.111 -2.508 -2.485 1.00 93.38 90 ILE A O 1
ATOM 703 N N . GLU A 1 91 ? -10.271 -2.148 -4.685 1.00 92.19 91 GLU A N 1
ATOM 704 C CA . GLU A 1 91 ? -9.437 -0.946 -4.695 1.00 92.19 91 GLU A CA 1
ATOM 705 C C . GLU A 1 91 ? -9.985 0.195 -3.836 1.00 92.19 91 GLU A C 1
ATOM 707 O O . GLU A 1 91 ? -9.204 0.961 -3.280 1.00 92.19 91 GLU A O 1
ATOM 712 N N . ASP A 1 92 ? -11.301 0.261 -3.628 1.00 93.69 92 ASP A N 1
ATOM 713 C CA . ASP A 1 92 ? -11.930 1.266 -2.759 1.00 93.69 92 ASP A CA 1
ATOM 714 C C . ASP A 1 92 ? -11.502 1.129 -1.286 1.00 93.69 92 ASP A C 1
ATOM 716 O O . ASP A 1 92 ? -11.677 2.041 -0.475 1.00 93.69 92 ASP A O 1
ATOM 720 N N . ARG A 1 93 ? -10.916 -0.019 -0.928 1.00 94.75 93 ARG A N 1
ATOM 721 C CA . ARG A 1 93 ? -10.396 -0.305 0.411 1.00 94.75 93 ARG A CA 1
ATOM 722 C C . ARG A 1 93 ? -8.926 0.078 0.560 1.00 94.75 93 ARG A C 1
ATOM 724 O O . ARG A 1 93 ? -8.427 0.054 1.683 1.00 94.75 93 ARG A O 1
ATOM 731 N N . LEU A 1 94 ? -8.238 0.418 -0.530 1.00 95.69 94 LEU A N 1
ATOM 732 C CA . LEU A 1 94 ? -6.819 0.747 -0.546 1.00 95.69 94 LEU A CA 1
ATOM 733 C C . LEU A 1 94 ? -6.584 2.243 -0.325 1.00 95.69 94 LEU A C 1
ATOM 735 O O . LEU A 1 94 ? -7.153 3.102 -0.995 1.00 95.69 94 LEU A O 1
ATOM 739 N N . LYS A 1 95 ? -5.645 2.556 0.565 1.00 94.94 95 LYS A N 1
ATOM 740 C CA . LYS A 1 95 ? -5.037 3.877 0.695 1.00 94.94 95 LYS A CA 1
ATOM 741 C C . LYS A 1 95 ? -3.527 3.759 0.546 1.00 94.94 95 LYS A C 1
ATOM 743 O O . LYS A 1 95 ? -2.868 3.007 1.263 1.00 94.94 95 LYS A O 1
ATOM 748 N N . LEU A 1 96 ? -2.984 4.532 -0.385 1.00 94.25 96 LEU A N 1
ATOM 749 C CA . LEU A 1 96 ? -1.553 4.603 -0.650 1.00 94.25 96 LEU A CA 1
ATOM 750 C C . LEU A 1 96 ? -0.961 5.805 0.081 1.00 94.25 96 LEU A C 1
ATOM 752 O O . LEU A 1 96 ? -1.541 6.890 0.077 1.00 94.25 96 LEU A O 1
ATOM 756 N N . TYR A 1 97 ? 0.203 5.618 0.685 1.00 93.25 97 TYR A N 1
ATOM 757 C CA . TYR A 1 97 ? 0.936 6.654 1.397 1.00 93.25 97 TYR A CA 1
ATOM 758 C C . TYR A 1 97 ? 2.402 6.652 0.973 1.00 93.25 97 TYR A C 1
ATOM 760 O O . TYR A 1 97 ? 3.004 5.600 0.762 1.00 93.25 97 TYR A O 1
ATOM 768 N N . LEU A 1 98 ? 2.988 7.843 0.888 1.00 90.88 98 LEU A N 1
ATOM 769 C CA . LEU A 1 98 ? 4.426 8.032 0.754 1.00 90.88 98 LEU A CA 1
ATOM 770 C C . LEU A 1 98 ? 4.991 8.496 2.093 1.00 90.88 98 LEU A C 1
ATOM 772 O O . LEU A 1 98 ? 4.588 9.537 2.616 1.00 90.88 98 LEU A O 1
ATOM 776 N N . GLY A 1 99 ? 5.908 7.708 2.648 1.00 89.56 99 GLY A N 1
ATOM 777 C CA . GLY A 1 99 ? 6.672 8.090 3.831 1.00 89.56 99 GLY A CA 1
ATOM 778 C C . GLY A 1 99 ? 7.753 9.120 3.500 1.00 89.56 99 GLY A C 1
ATOM 779 O O . GLY A 1 99 ? 8.060 9.367 2.329 1.00 89.56 99 GLY A O 1
ATOM 780 N N . LYS A 1 100 ? 8.355 9.722 4.531 1.00 89.00 100 LYS A N 1
ATOM 781 C CA . LYS A 1 100 ? 9.563 10.534 4.339 1.00 89.00 100 LYS A CA 1
ATOM 782 C C . LYS A 1 100 ? 10.714 9.643 3.855 1.00 89.00 100 LYS A C 1
ATOM 784 O O . LYS A 1 100 ? 10.805 8.504 4.315 1.00 89.00 100 LYS A O 1
ATOM 789 N N . PRO A 1 101 ? 11.595 10.145 2.975 1.00 86.94 101 PRO A N 1
ATOM 790 C CA . PRO A 1 101 ? 12.799 9.415 2.616 1.00 86.94 101 PRO A CA 1
ATOM 791 C C . PRO A 1 101 ? 13.629 9.078 3.857 1.00 86.94 101 PRO A C 1
ATOM 793 O O . PRO A 1 101 ? 13.857 9.949 4.698 1.00 86.94 101 PRO A O 1
ATOM 796 N N . ASN A 1 102 ? 14.074 7.828 3.968 1.00 82.31 102 ASN A N 1
ATOM 797 C CA . ASN A 1 102 ? 14.871 7.337 5.098 1.00 82.31 102 ASN A CA 1
ATOM 798 C C . ASN A 1 102 ? 16.196 6.685 4.658 1.00 82.31 102 ASN A C 1
ATOM 800 O O . ASN A 1 102 ? 16.830 5.970 5.429 1.00 82.31 102 ASN A O 1
ATOM 804 N N . GLY A 1 103 ? 16.633 6.960 3.425 1.00 83.56 103 GLY A N 1
ATOM 805 C CA . GLY A 1 103 ? 17.886 6.451 2.862 1.00 83.56 103 GLY A CA 1
ATOM 806 C C . GLY A 1 103 ? 17.797 5.043 2.273 1.00 83.56 103 GLY A C 1
ATOM 807 O O . GLY A 1 103 ? 18.776 4.583 1.694 1.00 83.56 103 GLY A O 1
ATOM 808 N N . SER A 1 104 ? 16.648 4.365 2.366 1.00 85.00 104 SER A N 1
ATOM 809 C CA . SER A 1 104 ? 16.425 3.085 1.696 1.00 85.00 104 SER A CA 1
ATOM 810 C C . SER A 1 104 ? 14.979 2.949 1.207 1.00 85.00 104 SER A C 1
ATOM 812 O O . SER A 1 104 ? 14.080 3.644 1.670 1.00 85.00 104 SER A O 1
ATOM 814 N N . LEU A 1 105 ? 14.740 2.098 0.206 1.00 87.06 105 LEU A N 1
ATOM 815 C CA . LEU A 1 105 ? 13.377 1.800 -0.229 1.00 87.06 105 LEU A CA 1
ATOM 816 C C . LEU A 1 105 ? 12.739 0.831 0.767 1.00 87.06 105 LEU A C 1
ATOM 818 O O . LEU A 1 105 ? 13.107 -0.341 0.782 1.00 87.06 105 LEU A O 1
ATOM 822 N N . GLU A 1 106 ? 11.733 1.286 1.509 1.00 91.25 106 GLU A N 1
ATOM 823 C CA . GLU A 1 106 ? 10.963 0.451 2.438 1.00 91.25 106 GLU A CA 1
ATOM 824 C C . GLU A 1 106 ? 9.475 0.464 2.103 1.00 91.25 106 GLU A C 1
ATOM 826 O O . GLU A 1 106 ? 8.932 1.375 1.468 1.00 91.25 106 GLU A O 1
ATOM 831 N N . THR A 1 107 ? 8.775 -0.595 2.482 1.00 92.44 107 THR A N 1
ATOM 832 C CA . THR A 1 107 ? 7.335 -0.711 2.304 1.00 92.44 107 THR A CA 1
ATOM 833 C C . THR A 1 107 ? 6.715 -1.416 3.486 1.00 92.44 107 THR A C 1
ATOM 835 O O . THR A 1 107 ? 7.220 -2.433 3.947 1.00 92.44 107 THR A O 1
ATOM 838 N N . GLN A 1 108 ? 5.599 -0.863 3.945 1.00 95.50 108 GLN A N 1
ATOM 839 C CA . GLN A 1 108 ? 4.811 -1.420 5.029 1.00 95.50 108 GLN A CA 1
ATOM 840 C C . GLN A 1 108 ? 3.384 -1.674 4.561 1.00 95.50 108 GLN A C 1
ATOM 842 O O . GLN A 1 108 ? 2.747 -0.800 3.960 1.00 95.50 108 GLN A O 1
ATOM 847 N N . PHE A 1 109 ? 2.876 -2.858 4.883 1.00 96.44 109 PHE A N 1
ATOM 848 C CA . PHE A 1 109 ? 1.488 -3.244 4.683 1.00 96.44 109 PHE A CA 1
ATOM 849 C C . PHE A 1 109 ? 0.754 -3.184 6.009 1.00 96.44 109 PHE A C 1
ATOM 851 O O . PHE A 1 109 ? 1.107 -3.856 6.974 1.00 96.44 109 PHE A O 1
ATOM 858 N N . TRP A 1 110 ? -0.295 -2.381 6.044 1.00 97.50 110 TRP A N 1
ATOM 859 C CA . TRP A 1 110 ? -1.094 -2.131 7.225 1.00 97.50 110 TRP A CA 1
ATOM 860 C C . TRP A 1 110 ? -2.537 -2.520 6.955 1.00 97.50 110 TRP A C 1
ATOM 862 O O . TRP A 1 110 ? -3.121 -2.179 5.926 1.00 97.50 110 TRP A O 1
ATOM 872 N N . ARG A 1 111 ? -3.142 -3.184 7.930 1.00 96.44 111 ARG A N 1
ATOM 873 C CA . ARG A 1 111 ? -4.581 -3.396 7.991 1.00 96.44 111 ARG A CA 1
ATOM 874 C C . ARG A 1 111 ? -5.167 -2.422 9.006 1.00 96.44 111 ARG A C 1
ATOM 876 O O . ARG A 1 111 ? -4.709 -2.362 10.146 1.00 96.44 111 ARG A O 1
ATOM 883 N N . LEU A 1 112 ? -6.166 -1.653 8.589 1.00 96.31 112 LEU A N 1
ATOM 884 C CA . LEU A 1 112 ? -6.829 -0.657 9.422 1.00 96.31 112 LEU A CA 1
ATOM 885 C C . LEU A 1 112 ? -8.286 -1.073 9.673 1.00 96.31 112 LEU A C 1
ATOM 887 O O . LEU A 1 112 ? -9.120 -0.901 8.781 1.00 96.31 112 LEU A O 1
ATOM 891 N N . PRO A 1 113 ? -8.614 -1.599 10.864 1.00 95.81 113 PRO A N 1
ATOM 892 C CA . PRO A 1 113 ? -9.996 -1.894 11.211 1.00 95.81 113 PRO A CA 1
ATOM 893 C C . PRO A 1 113 ? -10.846 -0.614 11.317 1.00 95.81 113 PRO A C 1
ATOM 895 O O . PRO A 1 113 ? -10.307 0.471 11.569 1.00 95.81 113 PRO A O 1
ATOM 898 N N . PRO A 1 114 ? -12.180 -0.714 11.186 1.00 93.00 114 PRO A N 1
ATOM 899 C CA . PRO A 1 114 ? -13.076 0.425 11.369 1.00 93.00 114 PRO A CA 1
ATOM 900 C C . PRO A 1 114 ? -12.865 1.116 12.722 1.00 93.00 114 PRO A C 1
ATOM 902 O O . PRO A 1 114 ? -12.881 0.465 13.762 1.00 93.00 114 PRO A O 1
ATOM 905 N N . GLY A 1 115 ? -12.678 2.438 12.715 1.00 90.38 115 GLY A N 1
ATOM 906 C CA . GLY A 1 115 ? -12.462 3.235 13.930 1.00 90.38 115 GLY A CA 1
ATOM 907 C C . GLY A 1 115 ? -11.016 3.276 14.439 1.00 90.38 115 GLY A C 1
ATOM 908 O O . GLY A 1 115 ? -10.742 4.010 15.386 1.00 90.38 115 GLY A O 1
ATOM 909 N N . ALA A 1 116 ? -10.089 2.542 13.816 1.00 93.12 116 ALA A N 1
ATOM 910 C CA . ALA A 1 116 ? -8.668 2.650 14.122 1.00 93.12 116 ALA A CA 1
ATOM 911 C C . ALA A 1 116 ? -8.048 3.896 13.474 1.00 93.12 116 ALA A C 1
ATOM 913 O O . ALA A 1 116 ? -8.424 4.303 12.372 1.00 93.12 116 ALA A O 1
ATOM 914 N N . ASN A 1 117 ? -7.037 4.461 14.134 1.00 91.31 117 ASN A N 1
ATOM 915 C CA . ASN A 1 117 ? -6.211 5.525 13.570 1.00 91.31 117 ASN A CA 1
ATOM 916 C C . ASN A 1 117 ? -4.949 4.942 12.932 1.00 91.31 117 ASN A C 1
ATOM 918 O O . ASN A 1 117 ? -4.340 4.011 13.462 1.00 91.31 117 ASN A O 1
ATOM 922 N N . PHE A 1 118 ? -4.543 5.513 11.800 1.00 90.31 118 PHE A N 1
ATOM 923 C CA . PHE A 1 118 ? -3.298 5.148 11.137 1.00 90.31 118 PHE A CA 1
ATOM 924 C C . PHE A 1 118 ? -2.095 5.759 11.892 1.00 90.31 118 PHE A C 1
ATOM 926 O O . PHE A 1 118 ? -2.089 6.971 12.107 1.00 90.31 118 PHE A O 1
ATOM 933 N N . PRO A 1 119 ? -1.091 4.961 12.317 1.00 82.88 119 PRO A N 1
ATOM 934 C CA . PRO A 1 119 ? -0.066 5.417 13.263 1.00 82.88 119 PRO A CA 1
ATOM 935 C C . PRO A 1 119 ? 1.036 6.296 12.653 1.00 82.88 119 PRO A C 1
ATOM 937 O O . PRO A 1 119 ? 1.793 6.907 13.404 1.00 82.88 119 PRO A O 1
ATOM 940 N N . ASN A 1 120 ? 1.154 6.384 11.324 1.00 82.12 120 ASN A N 1
ATOM 941 C CA . ASN A 1 120 ? 2.223 7.152 10.685 1.00 82.12 120 ASN A CA 1
ATOM 942 C C . ASN A 1 120 ? 1.737 8.547 10.258 1.00 82.12 120 ASN A C 1
ATOM 944 O O . ASN A 1 120 ? 1.258 8.743 9.142 1.00 82.12 120 ASN A O 1
ATOM 948 N N . ALA A 1 121 ? 1.881 9.518 11.162 1.00 73.50 121 ALA A N 1
ATOM 949 C CA . ALA A 1 121 ? 1.478 10.909 10.936 1.00 73.50 121 ALA A CA 1
ATOM 950 C C . ALA A 1 121 ? 2.370 11.664 9.933 1.00 73.50 121 ALA A C 1
ATOM 952 O O . ALA A 1 121 ? 1.982 12.721 9.441 1.00 73.50 121 ALA A O 1
ATOM 953 N N . GLU A 1 122 ? 3.564 11.148 9.635 1.00 83.75 122 GLU A N 1
ATOM 954 C CA . GLU A 1 122 ? 4.508 11.799 8.723 1.00 83.75 122 GLU A CA 1
ATOM 955 C C . GLU A 1 122 ? 4.316 11.385 7.260 1.00 83.75 122 GLU A C 1
ATOM 957 O O . GLU A 1 122 ? 4.862 12.022 6.356 1.00 83.75 122 GLU A O 1
ATOM 962 N N . ALA A 1 123 ? 3.550 10.321 7.017 1.00 88.50 123 ALA A N 1
ATOM 963 C CA . ALA A 1 123 ? 3.284 9.827 5.682 1.00 88.50 123 ALA A CA 1
ATOM 964 C C . ALA A 1 123 ? 2.202 10.668 4.986 1.00 88.50 123 ALA A C 1
ATOM 966 O O . ALA A 1 123 ? 1.133 10.941 5.532 1.00 88.50 123 ALA A O 1
ATOM 967 N N . THR A 1 124 ? 2.462 11.053 3.739 1.00 90.44 124 THR A N 1
ATOM 968 C CA . THR A 1 124 ? 1.517 11.818 2.919 1.00 90.44 124 THR A CA 1
ATOM 969 C C . THR A 1 124 ? 0.690 10.866 2.070 1.00 90.44 124 THR A C 1
ATOM 971 O O . THR A 1 124 ? 1.248 10.023 1.368 1.00 90.44 124 THR A O 1
ATOM 974 N N . GLN A 1 125 ? -0.638 10.998 2.102 1.00 90.75 125 GLN A N 1
ATOM 975 C CA . GLN A 1 125 ? -1.502 10.182 1.252 1.00 90.75 125 GLN A CA 1
ATOM 976 C C . GLN A 1 125 ? -1.213 10.478 -0.226 1.00 90.75 125 GLN A C 1
ATOM 978 O O . GLN A 1 125 ? -1.223 11.629 -0.663 1.00 90.75 125 GLN A O 1
ATOM 983 N N . TRP A 1 126 ? -0.957 9.424 -0.993 1.00 87.81 126 TRP A N 1
ATOM 984 C CA . TRP A 1 126 ? -0.695 9.484 -2.422 1.00 87.81 126 TRP A CA 1
ATOM 985 C C . TRP A 1 126 ? -1.928 9.034 -3.195 1.00 87.81 126 TRP A C 1
ATOM 987 O O . TRP A 1 126 ? -2.528 8.003 -2.889 1.00 87.81 126 TRP A O 1
ATOM 997 N N . TYR A 1 127 ? -2.297 9.805 -4.214 1.00 86.44 127 TYR A N 1
ATOM 998 C CA . TYR A 1 127 ? -3.360 9.432 -5.135 1.00 86.44 127 TYR A CA 1
ATOM 999 C C . TYR A 1 127 ? -2.746 8.991 -6.457 1.00 86.44 127 TYR A C 1
ATOM 1001 O O . TYR A 1 127 ? -2.163 9.797 -7.185 1.00 86.44 127 TYR A O 1
ATOM 1009 N N . GLU A 1 128 ? -2.883 7.705 -6.757 1.00 81.81 128 GLU A N 1
ATOM 1010 C CA . GLU A 1 128 ? -2.466 7.146 -8.032 1.00 81.81 128 GLU A CA 1
ATOM 1011 C C . GLU A 1 128 ? -3.690 7.041 -8.957 1.00 81.81 128 GLU A C 1
ATOM 1013 O O . GLU A 1 128 ? -4.708 6.479 -8.544 1.00 81.81 128 GLU A O 1
ATOM 1018 N N . PRO A 1 129 ? -3.649 7.585 -10.188 1.00 78.00 129 PRO A N 1
ATOM 1019 C CA . PRO A 1 129 ? -4.723 7.385 -11.152 1.00 78.00 129 PRO A CA 1
ATOM 1020 C C . PRO A 1 129 ? -4.932 5.897 -11.450 1.00 78.00 129 PRO A C 1
ATOM 1022 O O . PRO A 1 129 ? -3.964 5.169 -11.687 1.00 78.00 129 PRO A O 1
ATOM 1025 N N . LYS A 1 130 ? -6.208 5.487 -11.509 1.00 72.38 130 LYS A N 1
ATOM 1026 C CA . LYS A 1 130 ? -6.616 4.145 -11.946 1.00 72.38 130 LYS A CA 1
ATOM 1027 C C . LYS A 1 130 ? -5.993 3.789 -13.291 1.00 72.38 130 LYS A C 1
ATOM 1029 O O . LYS A 1 130 ? -5.807 4.654 -14.159 1.00 72.38 130 LYS A O 1
ATOM 1034 N N . LEU A 1 131 ? -5.684 2.512 -13.473 1.00 68.00 131 LEU A N 1
ATOM 1035 C CA . LEU A 1 131 ? -5.072 2.049 -14.708 1.00 68.00 131 LEU A CA 1
ATOM 1036 C C . LEU A 1 131 ? -6.075 2.092 -15.859 1.00 68.00 131 LEU A C 1
ATOM 1038 O O . LEU A 1 131 ? -7.195 1.594 -15.776 1.00 68.00 131 LEU A O 1
ATOM 1042 N N . ASP A 1 132 ? -5.656 2.677 -16.981 1.00 67.69 132 ASP A N 1
ATOM 1043 C CA . ASP A 1 132 ? -6.440 2.643 -18.213 1.00 67.69 132 ASP A CA 1
ATOM 1044 C C . ASP A 1 132 ? -6.291 1.264 -18.863 1.00 67.69 132 ASP A C 1
ATOM 1046 O O . ASP A 1 132 ? -5.408 1.055 -19.694 1.00 67.69 132 ASP A O 1
ATOM 1050 N N . LEU A 1 133 ? -7.166 0.326 -18.487 1.00 61.59 133 LEU A N 1
ATOM 1051 C CA . LEU A 1 133 ? -7.137 -1.059 -18.976 1.00 61.59 133 LEU A CA 1
ATOM 1052 C C . LEU A 1 133 ? -7.371 -1.192 -20.491 1.00 61.59 133 LEU A C 1
ATOM 1054 O O . LEU A 1 133 ? -7.163 -2.258 -21.062 1.00 61.59 133 LEU A O 1
ATOM 1058 N N . ARG A 1 134 ? -7.778 -0.110 -21.171 1.00 58.91 134 ARG A N 1
ATOM 1059 C CA . ARG A 1 134 ? -7.868 -0.063 -22.641 1.00 58.91 134 ARG A CA 1
ATOM 1060 C C . ARG A 1 134 ? -6.494 0.025 -23.306 1.00 58.91 134 ARG A C 1
ATOM 1062 O O . ARG A 1 134 ? -6.400 -0.099 -24.526 1.00 58.91 134 ARG A O 1
ATOM 1069 N N . LYS A 1 135 ? -5.437 0.294 -22.537 1.00 54.69 135 LYS A N 1
ATOM 1070 C CA . LYS A 1 135 ? -4.057 0.351 -23.016 1.00 54.69 135 LYS A CA 1
ATOM 1071 C C . LYS A 1 135 ? -3.304 -0.883 -22.535 1.00 54.69 135 LYS A C 1
ATOM 1073 O O . LYS A 1 135 ? -3.481 -1.286 -21.392 1.00 54.69 135 LYS A O 1
ATOM 1078 N N . PRO A 1 136 ? -2.441 -1.469 -23.372 1.00 53.56 136 PRO A N 1
ATOM 1079 C CA . PRO A 1 136 ? -1.601 -2.567 -22.932 1.00 53.56 136 PRO A CA 1
ATOM 1080 C C . PRO A 1 136 ? -0.598 -2.092 -21.868 1.00 53.56 136 PRO A C 1
ATOM 1082 O O . PRO A 1 136 ? 0.034 -1.044 -22.015 1.00 53.56 136 PRO A O 1
ATOM 1085 N N . PHE A 1 137 ? -0.445 -2.887 -20.813 1.00 56.72 137 PHE A N 1
ATOM 1086 C CA . PHE A 1 137 ? 0.512 -2.701 -19.722 1.00 56.72 137 PHE A CA 1
ATOM 1087 C C . PHE A 1 137 ? 1.155 -4.054 -19.385 1.00 56.72 137 PHE A C 1
ATOM 1089 O O . PHE A 1 137 ? 0.593 -5.103 -19.698 1.00 56.72 137 PHE A O 1
ATOM 1096 N N . VAL A 1 138 ? 2.346 -4.042 -18.780 1.00 54.34 138 VAL A N 1
ATOM 1097 C CA . VAL A 1 138 ? 3.061 -5.261 -18.369 1.00 54.34 138 VAL A CA 1
ATOM 1098 C C . VAL A 1 138 ? 3.343 -5.173 -16.876 1.00 54.34 138 VAL A C 1
ATOM 1100 O O . VAL A 1 138 ? 3.917 -4.190 -16.418 1.00 54.34 138 VAL A O 1
ATOM 1103 N N . PHE A 1 139 ? 2.953 -6.208 -16.134 1.00 54.75 139 PHE A N 1
ATOM 1104 C CA . PHE A 1 139 ? 3.266 -6.372 -14.716 1.00 54.75 139 PHE A CA 1
ATOM 1105 C C . PHE A 1 139 ? 4.302 -7.474 -14.511 1.00 54.75 139 PHE A C 1
ATOM 1107 O O . PHE A 1 139 ? 4.357 -8.417 -15.295 1.00 54.75 139 PHE A O 1
ATOM 1114 N N . GLY A 1 140 ? 5.083 -7.368 -13.432 1.00 48.09 140 GLY A N 1
ATOM 1115 C CA . GLY A 1 140 ? 5.877 -8.488 -12.922 1.00 48.09 140 GLY A CA 1
ATOM 1116 C C . GLY A 1 140 ? 7.137 -8.808 -13.722 1.00 48.09 140 GLY A C 1
ATOM 1117 O O . GLY A 1 140 ? 7.602 -9.938 -13.680 1.00 48.09 140 GLY A O 1
ATOM 1118 N N . TYR A 1 141 ? 7.684 -7.847 -14.467 1.00 52.28 141 TYR A N 1
ATOM 1119 C CA . TYR A 1 141 ? 9.019 -8.005 -15.038 1.00 52.28 141 TYR A CA 1
ATOM 1120 C C . TYR A 1 141 ? 10.056 -7.525 -14.026 1.00 52.28 141 TYR A C 1
ATOM 1122 O O . TYR A 1 141 ? 9.848 -6.485 -13.411 1.00 52.28 141 TYR A O 1
ATOM 1130 N N . GLU A 1 142 ? 11.160 -8.247 -13.889 1.00 52.34 142 GLU A N 1
ATOM 1131 C CA . GLU A 1 142 ? 12.331 -7.816 -13.130 1.00 52.34 142 GLU A CA 1
ATOM 1132 C C . GLU A 1 142 ? 13.371 -7.262 -14.115 1.00 52.34 142 GLU A C 1
ATOM 1134 O O . GLU A 1 142 ? 13.765 -7.945 -15.065 1.00 52.34 142 GLU A O 1
ATOM 1139 N N . ASP A 1 143 ? 13.764 -5.995 -13.958 1.00 56.44 143 ASP A N 1
ATOM 1140 C CA . ASP A 1 143 ? 14.908 -5.458 -14.702 1.00 56.44 143 ASP A CA 1
ATOM 1141 C C . ASP A 1 143 ? 16.244 -5.862 -14.056 1.00 56.44 143 ASP A C 1
ATOM 1143 O O . ASP A 1 143 ? 16.279 -6.476 -12.993 1.00 56.44 143 ASP A O 1
ATOM 1147 N N . GLU A 1 144 ? 17.367 -5.526 -14.697 1.00 51.97 144 GLU A N 1
ATOM 1148 C CA . GLU A 1 144 ? 18.716 -5.833 -14.183 1.00 51.97 144 GLU A CA 1
ATOM 1149 C C . GLU A 1 144 ? 18.988 -5.228 -12.786 1.00 51.97 144 GLU A C 1
ATOM 1151 O O . GLU A 1 144 ? 19.950 -5.621 -12.132 1.00 51.97 144 GLU A O 1
ATOM 1156 N N . ASN A 1 145 ? 18.132 -4.314 -12.305 1.00 53.78 145 ASN A N 1
ATOM 1157 C CA . ASN A 1 145 ? 18.238 -3.653 -11.005 1.00 53.78 145 ASN A CA 1
ATOM 1158 C C . ASN A 1 145 ? 17.259 -4.207 -9.952 1.00 53.78 145 ASN A C 1
ATOM 1160 O O . ASN A 1 145 ? 17.119 -3.598 -8.889 1.00 53.78 145 ASN A O 1
ATOM 1164 N N . GLN A 1 146 ? 16.571 -5.325 -10.223 1.00 54.72 146 GLN A N 1
ATOM 1165 C CA . GLN A 1 146 ? 15.551 -5.911 -9.335 1.00 54.72 146 GLN A CA 1
ATOM 1166 C C . GLN A 1 146 ? 14.383 -4.963 -9.018 1.00 54.72 146 GLN A C 1
ATOM 1168 O O . GLN A 1 146 ? 13.692 -5.092 -8.004 1.00 54.72 146 GLN A O 1
ATOM 1173 N N . ILE A 1 147 ? 14.158 -3.966 -9.872 1.00 56.97 147 ILE A N 1
ATOM 1174 C CA . ILE A 1 147 ? 13.014 -3.069 -9.757 1.00 56.97 147 ILE A CA 1
ATOM 1175 C C . ILE A 1 147 ? 11.825 -3.775 -10.414 1.00 56.97 147 ILE A C 1
ATOM 1177 O O . ILE A 1 147 ? 12.007 -4.510 -11.381 1.00 56.97 147 ILE A O 1
ATOM 1181 N N . CYS A 1 148 ? 10.605 -3.558 -9.904 1.00 61.03 148 CYS A N 1
ATOM 1182 C CA . CYS A 1 148 ? 9.361 -3.906 -10.601 1.00 61.03 148 CYS A CA 1
ATOM 1183 C C . CYS A 1 148 ? 8.926 -2.734 -11.503 1.00 61.03 148 CYS A C 1
ATOM 1185 O O . CYS A 1 148 ? 8.144 -1.877 -11.063 1.00 61.03 148 CYS A O 1
ATOM 1187 N N . PRO A 1 149 ? 9.409 -2.614 -12.753 1.00 55.81 149 PRO A N 1
ATOM 1188 C CA . PRO A 1 149 ? 8.878 -1.653 -13.696 1.00 55.81 149 PRO A CA 1
ATOM 1189 C C . PRO A 1 149 ? 7.440 -2.012 -14.079 1.00 55.81 149 PRO A C 1
ATOM 1191 O O . PRO A 1 149 ? 7.111 -3.134 -14.447 1.00 55.81 149 PRO A O 1
ATOM 1194 N N . ILE A 1 150 ? 6.588 -0.993 -14.070 1.00 53.75 150 ILE A N 1
ATOM 1195 C CA . ILE A 1 150 ? 5.188 -1.059 -14.529 1.00 53.75 150 ILE A CA 1
ATOM 1196 C C . ILE A 1 150 ? 5.103 -1.029 -16.065 1.00 53.75 150 ILE A C 1
ATOM 1198 O O . ILE A 1 150 ? 4.057 -1.254 -16.669 1.00 53.75 150 ILE A O 1
ATOM 1202 N N . PHE A 1 151 ? 6.201 -0.651 -16.719 1.00 55.25 151 PHE A N 1
ATOM 1203 C CA . PHE A 1 151 ? 6.299 -0.603 -18.164 1.00 55.25 151 PHE A CA 1
ATOM 1204 C C . PHE A 1 151 ? 7.762 -0.711 -18.570 1.00 55.25 151 PHE A C 1
ATOM 1206 O O . PHE A 1 151 ? 8.570 0.150 -18.226 1.00 55.25 151 PHE A O 1
ATOM 1213 N N . VAL A 1 152 ? 8.090 -1.758 -19.325 1.00 58.56 152 VAL A N 1
ATOM 1214 C CA . VAL A 1 152 ? 9.417 -1.961 -19.914 1.00 58.56 152 VAL A CA 1
ATOM 1215 C C . VAL A 1 152 ? 9.273 -1.790 -21.420 1.00 58.56 152 VAL A C 1
ATOM 1217 O O . VAL A 1 152 ? 8.923 -2.753 -22.106 1.00 58.56 152 VAL A O 1
ATOM 1220 N N . PRO A 1 153 ? 9.520 -0.584 -21.964 1.00 59.66 153 PRO A N 1
ATOM 1221 C CA . PRO A 1 153 ? 9.258 -0.279 -23.369 1.00 59.66 153 PRO A CA 1
ATOM 1222 C C . PRO A 1 153 ? 9.918 -1.271 -24.330 1.00 59.66 153 PRO A C 1
ATOM 1224 O O . PRO A 1 153 ? 9.323 -1.643 -25.337 1.00 59.66 153 PRO A O 1
ATOM 1227 N N . ARG A 1 154 ? 11.128 -1.742 -23.993 1.00 62.34 154 ARG A N 1
ATOM 1228 C CA . ARG A 1 154 ? 11.872 -2.724 -24.790 1.00 62.34 154 ARG A CA 1
ATOM 1229 C C . ARG A 1 154 ? 11.145 -4.066 -24.875 1.00 62.34 154 ARG A C 1
ATOM 1231 O O . ARG A 1 154 ? 10.904 -4.554 -25.971 1.00 62.34 154 ARG A O 1
ATOM 1238 N N . LYS A 1 155 ? 10.748 -4.629 -23.731 1.00 62.09 155 LYS A N 1
ATOM 1239 C CA . LYS A 1 155 ? 10.034 -5.914 -23.662 1.00 62.09 155 LYS A CA 1
ATOM 1240 C C . LYS A 1 155 ? 8.632 -5.824 -24.236 1.00 62.09 155 LYS A C 1
ATOM 1242 O O . LYS A 1 155 ? 8.180 -6.741 -24.907 1.00 62.09 155 LYS A O 1
ATOM 1247 N N . PHE A 1 156 ? 7.971 -4.691 -24.036 1.00 67.75 156 PHE A N 1
ATOM 1248 C CA . PHE A 1 156 ? 6.711 -4.410 -24.698 1.00 67.75 156 PHE A CA 1
ATOM 1249 C C . PHE A 1 156 ? 6.868 -4.365 -26.228 1.00 67.75 156 PHE A C 1
ATOM 1251 O O . PHE A 1 156 ? 6.057 -4.939 -26.950 1.00 67.75 156 PHE A O 1
ATOM 1258 N N . GLY A 1 157 ? 7.955 -3.764 -26.723 1.00 69.12 157 GLY A N 1
ATOM 1259 C CA . GLY A 1 157 ? 8.341 -3.826 -28.132 1.00 69.12 157 GLY A CA 1
ATOM 1260 C C . GLY A 1 157 ? 8.559 -5.261 -28.619 1.00 69.12 157 GLY A C 1
ATOM 1261 O O . GLY A 1 157 ? 7.983 -5.643 -29.632 1.00 69.12 157 GLY A O 1
ATOM 1262 N N . GLU A 1 158 ? 9.318 -6.076 -27.879 1.00 71.94 158 GLU A N 1
ATOM 1263 C CA . GLU A 1 158 ? 9.518 -7.506 -28.180 1.00 71.94 158 GLU A CA 1
ATOM 1264 C C . GLU A 1 158 ? 8.188 -8.276 -28.238 1.00 71.94 158 GLU A C 1
ATOM 1266 O O . GLU A 1 158 ? 7.960 -9.039 -29.174 1.00 71.94 158 GLU A O 1
ATOM 1271 N N . LEU A 1 159 ? 7.273 -8.035 -27.293 1.00 69.31 159 LEU A N 1
ATOM 1272 C CA . LEU A 1 159 ? 5.949 -8.661 -27.259 1.00 69.31 159 LEU A CA 1
ATOM 1273 C C . LEU A 1 159 ? 5.129 -8.337 -28.517 1.00 69.31 159 LEU A C 1
ATOM 1275 O O . LEU A 1 159 ? 4.514 -9.235 -29.091 1.00 69.31 159 LEU A O 1
ATOM 1279 N N . ILE A 1 160 ? 5.125 -7.073 -28.958 1.00 77.56 160 ILE A N 1
ATOM 1280 C CA . ILE A 1 160 ? 4.433 -6.664 -30.190 1.00 77.56 160 ILE A CA 1
ATOM 1281 C C . ILE A 1 160 ? 5.089 -7.309 -31.411 1.00 77.56 160 ILE A C 1
ATOM 1283 O O . ILE A 1 160 ? 4.383 -7.832 -32.269 1.00 77.56 160 ILE A O 1
ATOM 1287 N N . MET A 1 161 ? 6.424 -7.294 -31.488 1.00 75.94 161 MET A N 1
ATOM 1288 C CA . MET A 1 161 ? 7.161 -7.875 -32.617 1.00 75.94 161 MET A CA 1
ATOM 1289 C C . MET A 1 161 ? 6.917 -9.384 -32.751 1.00 75.94 161 MET A C 1
ATOM 1291 O O . MET A 1 161 ? 6.816 -9.884 -33.867 1.00 75.94 161 MET A O 1
ATOM 1295 N N . ASN A 1 162 ? 6.757 -10.091 -31.631 1.00 80.19 162 ASN A N 1
ATOM 1296 C CA . ASN A 1 162 ? 6.504 -11.532 -31.608 1.00 80.19 162 ASN A CA 1
ATOM 1297 C C . ASN A 1 162 ? 5.033 -11.918 -31.860 1.00 80.19 162 ASN A C 1
ATOM 1299 O O . ASN A 1 162 ? 4.743 -13.102 -32.006 1.00 80.19 162 ASN A O 1
ATOM 1303 N N . ASN A 1 163 ? 4.100 -10.958 -31.915 1.00 76.38 163 ASN A N 1
ATOM 1304 C CA . ASN A 1 163 ? 2.667 -11.211 -32.108 1.00 76.38 163 ASN A CA 1
ATOM 1305 C C . ASN A 1 163 ? 2.113 -10.390 -33.289 1.00 76.38 163 ASN A C 1
ATOM 1307 O O . ASN A 1 163 ? 1.506 -9.331 -33.075 1.00 76.38 163 ASN A O 1
ATOM 1311 N N . PRO A 1 164 ? 2.307 -10.858 -34.539 1.00 67.00 164 PRO A N 1
ATOM 1312 C CA . PRO A 1 164 ? 1.857 -10.151 -35.736 1.00 67.00 164 P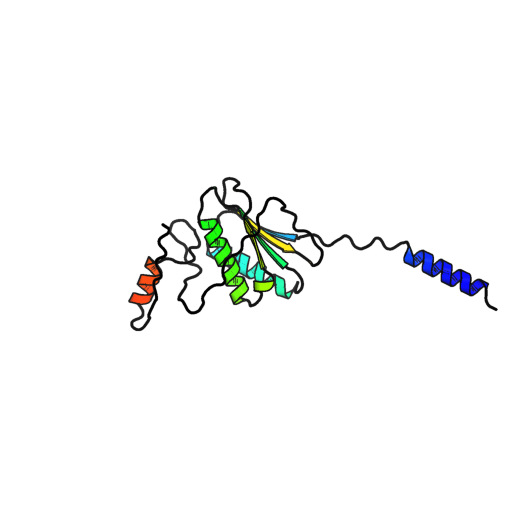RO A CA 1
ATOM 1313 C C . PRO A 1 164 ? 0.324 -10.027 -35.749 1.00 67.00 164 PRO A C 1
ATOM 1315 O O . PRO A 1 164 ?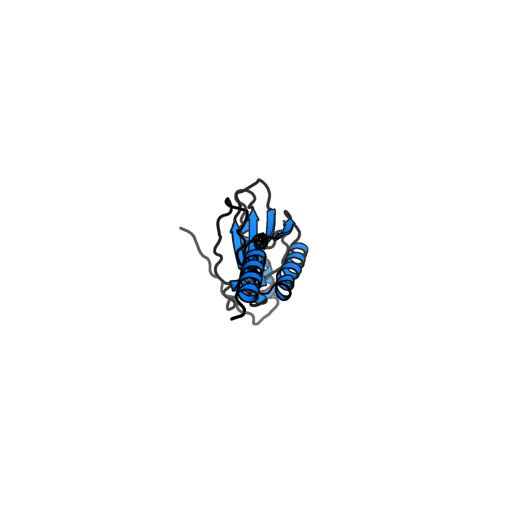 -0.396 -10.992 -35.981 1.00 67.00 164 PRO A O 1
ATOM 1318 N N . GLY A 1 165 ? -0.172 -8.822 -35.457 1.00 69.81 165 GLY A N 1
ATOM 1319 C CA . GLY A 1 165 ? -1.600 -8.509 -35.299 1.00 69.81 165 GLY A CA 1
ATOM 1320 C C . GLY A 1 165 ? -1.892 -7.596 -34.104 1.00 69.81 165 GLY A C 1
ATOM 1321 O O . GLY A 1 165 ? -2.883 -6.863 -34.109 1.00 69.81 165 GLY A O 1
ATOM 1322 N N . SER A 1 166 ? -0.999 -7.578 -33.113 1.00 72.94 166 SER A N 1
ATOM 1323 C CA . SER A 1 166 ? -1.100 -6.707 -31.942 1.00 72.94 166 SER A CA 1
ATOM 1324 C C . SER A 1 166 ? -0.861 -5.237 -32.303 1.00 72.94 166 SER A C 1
ATOM 1326 O O . SER A 1 166 ? 0.063 -4.903 -33.044 1.00 72.94 166 SER A O 1
ATOM 1328 N N . LYS A 1 167 ? -1.683 -4.336 -31.753 1.00 64.38 167 LYS A N 1
ATOM 1329 C CA . LYS A 1 167 ? -1.545 -2.877 -31.900 1.00 64.38 167 LYS A CA 1
ATOM 1330 C C . LYS A 1 167 ? -1.327 -2.239 -30.535 1.00 64.38 167 LYS A C 1
ATOM 1332 O O . LYS A 1 167 ? -1.966 -2.625 -29.561 1.00 64.38 167 LYS A O 1
ATOM 1337 N N . ALA A 1 168 ? -0.464 -1.230 -30.478 1.00 57.47 168 ALA A N 1
ATOM 1338 C CA . ALA A 1 168 ? -0.231 -0.452 -29.271 1.00 57.47 168 ALA A CA 1
ATOM 1339 C C . ALA A 1 168 ? -0.239 1.046 -29.555 1.00 57.47 168 ALA A C 1
ATOM 1341 O O . ALA A 1 168 ? 0.216 1.498 -30.605 1.00 57.47 168 ALA A O 1
ATOM 1342 N N . HIS A 1 169 ? -0.722 1.814 -28.582 1.00 49.97 169 HIS A N 1
ATOM 1343 C CA . HIS A 1 169 ? -0.729 3.269 -28.628 1.00 49.97 169 HIS A CA 1
ATOM 1344 C C . HIS A 1 169 ? 0.337 3.816 -27.680 1.00 49.97 169 HIS A C 1
ATOM 1346 O O . HIS A 1 169 ? 0.227 3.672 -26.463 1.00 49.97 169 HIS A O 1
ATOM 1352 N N . PHE A 1 170 ? 1.358 4.470 -28.235 1.00 46.16 170 PHE A N 1
ATOM 1353 C CA . PHE A 1 170 ? 2.389 5.146 -27.452 1.00 46.16 170 PHE A CA 1
ATOM 1354 C C . PHE A 1 170 ? 1.974 6.595 -27.193 1.00 46.16 170 PHE A C 1
ATOM 1356 O O . PHE A 1 170 ? 1.755 7.361 -28.128 1.00 46.16 170 PHE A O 1
ATOM 1363 N N . VAL A 1 171 ? 1.888 6.986 -25.920 1.00 39.03 171 VAL A N 1
ATOM 1364 C CA . VAL A 1 171 ? 1.633 8.376 -25.520 1.00 39.03 171 VAL A CA 1
ATOM 1365 C C . VAL A 1 171 ? 2.895 8.925 -24.867 1.00 39.03 171 VAL A C 1
ATOM 1367 O O . VAL A 1 171 ? 3.251 8.529 -23.760 1.00 39.03 171 VAL A O 1
ATOM 1370 N N . ARG A 1 172 ? 3.589 9.836 -25.556 1.00 34.03 172 ARG A N 1
ATOM 1371 C CA . ARG A 1 172 ? 4.767 10.530 -25.023 1.00 34.03 172 ARG A CA 1
ATOM 1372 C C . ARG A 1 172 ? 4.329 11.834 -24.367 1.00 34.03 172 ARG A C 1
ATOM 1374 O O . ARG A 1 172 ? 4.002 12.795 -25.053 1.00 34.03 172 ARG A O 1
ATOM 1381 N N . THR A 1 173 ? 4.364 11.893 -23.042 1.00 32.38 173 THR A N 1
ATOM 1382 C CA . THR A 1 173 ? 4.179 13.149 -22.307 1.00 32.38 173 THR A CA 1
ATOM 1383 C C . THR A 1 173 ? 5.528 13.847 -22.149 1.00 32.38 173 THR A C 1
ATOM 1385 O O . THR A 1 173 ? 6.355 13.406 -21.351 1.00 32.38 173 THR A O 1
ATOM 1388 N N . SER A 1 174 ? 5.780 14.926 -22.898 1.00 27.94 174 SER A N 1
ATOM 1389 C CA . SER A 1 174 ? 6.887 15.838 -22.584 1.00 27.94 174 SER A CA 1
ATOM 1390 C C . SER A 1 174 ? 6.435 16.794 -21.482 1.00 27.94 174 SER A C 1
ATOM 1392 O O . SER A 1 174 ? 5.467 17.531 -21.681 1.00 27.94 174 SER A O 1
ATOM 1394 N N . ARG A 1 175 ? 7.130 16.818 -20.342 1.00 35.94 175 ARG A N 1
ATOM 1395 C CA . ARG A 1 175 ? 7.039 17.977 -19.446 1.00 35.94 175 ARG A CA 1
ATOM 1396 C C . ARG A 1 175 ? 7.786 19.132 -20.117 1.00 35.94 175 ARG A C 1
ATOM 1398 O O . ARG A 1 175 ? 8.926 18.930 -20.531 1.00 35.94 175 ARG A O 1
ATOM 1405 N N . ARG A 1 176 ? 7.110 20.270 -20.291 1.00 35.31 176 ARG A N 1
ATOM 1406 C CA . ARG A 1 176 ? 7.780 21.561 -20.499 1.00 35.31 176 ARG A CA 1
ATOM 1407 C C . ARG A 1 176 ? 8.279 22.069 -19.157 1.00 35.31 176 ARG A C 1
ATOM 1409 O O . ARG A 1 176 ? 7.583 21.781 -18.156 1.00 35.31 176 ARG A O 1
#

Foldseek 3Di:
DPVVVVVVVVVVVVVVVPPDPDPDFDAKDWPDKDFQDFLVVLVVSLVVLLVCCVVVVQKAKEKEKEDQVPDCLSVQSQLLSQVVCVVVVNNVRYWYWYAYHDNTIMMIIIIGHPRYDDPRPRIDTDDDDDDPPVADWDFRDQDPVSGTGRHDPVVVVVVCVVDPPDDGDDDDDDDD